Protein AF-A0A2W5BXP0-F1 (afdb_monomer_lite)

Structure (mmCIF, N/CA/C/O backbone):
data_AF-A0A2W5BXP0-F1
#
_entry.id   AF-A0A2W5BXP0-F1
#
loop_
_atom_site.group_PDB
_atom_site.id
_atom_site.type_symbol
_atom_site.label_atom_id
_atom_site.label_alt_id
_atom_site.label_comp_id
_atom_site.label_asym_id
_atom_site.label_entity_id
_atom_site.label_seq_id
_atom_site.pdbx_PDB_ins_code
_atom_site.Cartn_x
_atom_site.Cartn_y
_atom_site.Cartn_z
_atom_site.occupancy
_atom_site.B_iso_or_equiv
_atom_site.auth_seq_id
_atom_site.auth_comp_id
_atom_site.auth_asym_id
_atom_site.auth_atom_id
_atom_site.pdbx_PDB_model_num
ATOM 1 N N . MET A 1 1 ? 28.779 -38.614 -39.347 1.00 51.00 1 MET A N 1
ATOM 2 C CA . MET A 1 1 ? 27.746 -37.641 -39.771 1.00 51.00 1 MET A CA 1
ATOM 3 C C . MET A 1 1 ? 28.387 -36.267 -39.799 1.00 51.00 1 MET A C 1
ATOM 5 O O . MET A 1 1 ? 28.983 -35.883 -38.803 1.00 51.00 1 MET A O 1
ATOM 9 N N . LYS A 1 2 ? 28.409 -35.611 -40.963 1.00 56.09 2 LYS A N 1
ATOM 10 C CA . LYS A 1 2 ? 29.203 -34.397 -41.215 1.00 56.09 2 LYS A CA 1
ATOM 11 C C . LYS A 1 2 ? 28.396 -33.155 -40.819 1.00 56.09 2 LYS A C 1
ATOM 13 O O . LYS A 1 2 ? 27.203 -33.099 -41.099 1.00 56.09 2 LYS A O 1
ATOM 18 N N . ASN A 1 3 ? 29.054 -32.188 -40.174 1.00 55.06 3 ASN A N 1
ATOM 19 C CA . ASN A 1 3 ? 28.491 -30.910 -39.701 1.00 55.06 3 ASN A CA 1
ATOM 20 C C . ASN A 1 3 ? 27.710 -30.133 -40.781 1.00 55.06 3 ASN A C 1
ATOM 22 O O . ASN A 1 3 ? 26.841 -29.327 -40.457 1.00 55.06 3 ASN A O 1
ATOM 26 N N . ASP A 1 4 ? 27.987 -30.405 -42.054 1.00 60.19 4 ASP A N 1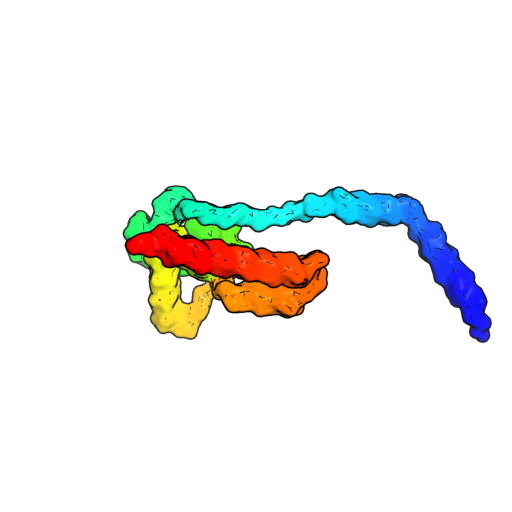
ATOM 27 C CA . ASP A 1 4 ? 27.324 -29.784 -43.200 1.00 60.19 4 ASP A CA 1
ATOM 28 C C . ASP A 1 4 ? 25.844 -30.186 -43.335 1.00 60.19 4 ASP A C 1
ATOM 30 O O . ASP A 1 4 ? 25.018 -29.360 -43.713 1.00 60.19 4 ASP A O 1
ATOM 34 N N . ASP A 1 5 ? 25.472 -31.404 -42.923 1.00 60.22 5 ASP A N 1
ATOM 35 C CA . ASP A 1 5 ? 24.080 -31.887 -42.963 1.00 60.22 5 ASP A CA 1
ATOM 36 C C . ASP A 1 5 ? 23.211 -31.245 -41.861 1.00 60.22 5 ASP A C 1
ATOM 38 O O . ASP A 1 5 ? 22.025 -30.973 -42.048 1.00 60.22 5 ASP A O 1
ATOM 42 N N . LEU A 1 6 ? 23.823 -30.931 -40.712 1.00 55.69 6 LEU A N 1
ATOM 43 C CA . LEU A 1 6 ? 23.191 -30.177 -39.622 1.00 55.69 6 LEU A CA 1
ATOM 44 C C . LEU A 1 6 ? 22.994 -28.706 -40.000 1.00 55.69 6 LEU A C 1
ATOM 46 O O . LEU A 1 6 ? 21.942 -28.140 -39.712 1.00 55.69 6 LEU A O 1
ATOM 50 N N . ARG A 1 7 ? 23.971 -28.100 -40.684 1.00 54.97 7 ARG A N 1
ATOM 51 C CA . ARG A 1 7 ? 23.876 -26.718 -41.176 1.00 54.97 7 ARG A CA 1
ATOM 52 C C . ARG A 1 7 ? 22.790 -26.561 -42.235 1.00 54.97 7 ARG A C 1
ATOM 54 O O . ARG A 1 7 ? 21.999 -25.628 -42.134 1.00 54.97 7 ARG A O 1
ATOM 61 N N . ALA A 1 8 ? 22.694 -27.499 -43.177 1.00 59.44 8 ALA A N 1
ATOM 62 C CA . ALA A 1 8 ? 21.635 -27.500 -44.183 1.00 59.44 8 ALA A CA 1
ATOM 63 C C . ALA A 1 8 ? 20.240 -27.594 -43.538 1.00 59.44 8 ALA A C 1
ATOM 65 O O . ALA A 1 8 ? 19.376 -26.775 -43.825 1.00 59.44 8 ALA A O 1
ATOM 66 N N . LYS A 1 9 ? 20.048 -28.508 -42.575 1.00 59.78 9 LYS A N 1
ATOM 67 C CA . LYS A 1 9 ? 18.772 -28.669 -41.851 1.00 59.78 9 LYS A CA 1
ATOM 68 C C . LYS A 1 9 ? 18.383 -27.461 -40.994 1.00 59.78 9 LYS A C 1
ATOM 70 O O . LYS A 1 9 ? 17.193 -27.201 -40.829 1.00 59.78 9 LYS A O 1
ATOM 75 N N . ILE A 1 10 ? 19.357 -26.740 -40.434 1.00 59.59 10 ILE A N 1
ATOM 76 C CA . ILE A 1 10 ? 19.099 -25.501 -39.686 1.00 59.59 10 ILE A CA 1
ATOM 77 C C . ILE A 1 10 ? 18.663 -24.389 -40.645 1.00 59.59 10 ILE A C 1
ATOM 79 O O . ILE A 1 10 ? 17.672 -23.727 -40.362 1.00 59.59 10 ILE A O 1
ATOM 83 N N . HIS A 1 11 ? 19.331 -24.225 -41.791 1.00 54.00 11 HIS A N 1
ATOM 84 C CA . HIS A 1 11 ? 18.942 -23.221 -42.786 1.00 54.00 11 HIS A CA 1
ATOM 85 C C . HIS A 1 11 ? 17.546 -23.478 -43.366 1.00 54.00 11 HIS A C 1
ATOM 87 O O . HIS A 1 11 ? 16.748 -22.550 -43.421 1.00 54.00 11 HIS A O 1
ATOM 93 N N . THR A 1 12 ? 17.194 -24.729 -43.678 1.00 56.84 12 THR A N 1
ATOM 94 C CA . THR A 1 12 ? 15.842 -25.068 -44.163 1.00 56.84 12 THR A CA 1
ATOM 95 C C . THR A 1 12 ? 14.755 -24.780 -43.121 1.00 56.84 12 THR A C 1
ATOM 97 O O . THR A 1 12 ? 13.695 -24.275 -43.467 1.00 56.84 12 THR A O 1
ATOM 100 N N . LYS A 1 13 ? 15.024 -25.018 -41.828 1.00 56.09 13 LYS A N 1
ATOM 101 C CA . LYS A 1 13 ? 14.086 -24.668 -40.744 1.00 56.09 13 LYS A CA 1
ATOM 102 C C . LYS A 1 13 ? 13.961 -23.164 -40.496 1.00 56.09 13 LYS A C 1
ATOM 104 O O . LYS A 1 13 ? 12.950 -22.727 -39.954 1.00 56.09 13 LYS A O 1
ATOM 109 N N . VAL A 1 14 ? 14.992 -22.390 -40.830 1.00 57.78 14 VAL A N 1
ATOM 110 C CA . VAL A 1 14 ? 14.981 -20.926 -40.721 1.00 57.78 14 VAL A CA 1
ATOM 111 C C . VAL A 1 14 ? 14.252 -20.297 -41.914 1.00 57.78 14 VAL A C 1
ATOM 113 O O . VAL A 1 14 ? 13.521 -19.339 -41.701 1.00 57.78 14 VAL A O 1
ATOM 116 N N . ASP A 1 15 ? 14.342 -20.876 -43.114 1.00 55.44 15 ASP A N 1
ATOM 117 C CA . ASP A 1 15 ? 13.557 -20.445 -44.287 1.00 55.44 15 ASP A CA 1
ATOM 118 C C . ASP A 1 15 ? 12.062 -20.823 -44.188 1.00 55.44 15 ASP A C 1
ATOM 120 O O . ASP A 1 15 ? 11.205 -20.135 -44.737 1.00 55.44 15 ASP A O 1
ATOM 124 N N . GLU A 1 16 ? 11.712 -21.882 -43.446 1.00 55.47 16 GLU A N 1
ATOM 125 C CA . GLU A 1 16 ? 10.315 -22.246 -43.142 1.00 55.47 16 GLU A CA 1
ATOM 126 C C . GLU A 1 16 ? 9.655 -21.349 -42.079 1.00 55.47 16 G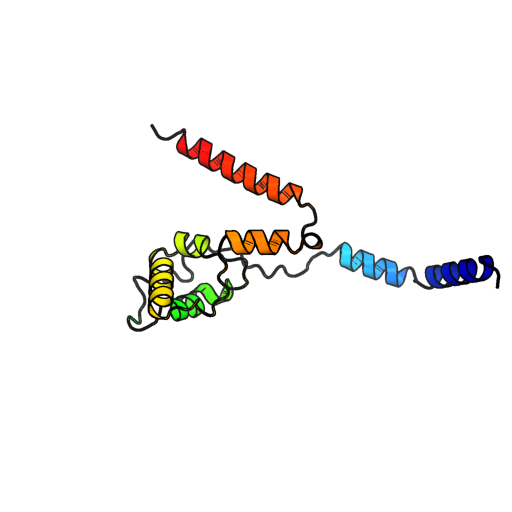LU A C 1
ATOM 128 O O . GLU A 1 16 ? 8.430 -21.384 -41.914 1.00 55.47 16 GLU A O 1
ATOM 133 N N . LEU A 1 17 ? 10.424 -20.507 -41.372 1.00 55.59 17 LEU A N 1
ATOM 134 C CA . LEU A 1 17 ? 9.874 -19.414 -40.565 1.00 55.59 17 LEU A CA 1
ATOM 135 C C . LEU A 1 17 ? 9.416 -18.305 -41.513 1.00 55.59 17 LEU A C 1
ATOM 137 O O . LEU A 1 17 ? 10.029 -17.249 -41.613 1.00 55.59 17 LEU A O 1
ATOM 141 N N . SER A 1 18 ? 8.321 -18.607 -42.212 1.00 60.12 18 SER A N 1
ATOM 142 C CA . SER A 1 18 ? 7.643 -17.762 -43.188 1.00 60.12 18 SER A CA 1
ATOM 143 C C . SER A 1 18 ? 7.677 -16.285 -42.802 1.00 60.12 18 SER A C 1
ATOM 145 O O . SER A 1 18 ? 7.452 -15.929 -41.640 1.00 60.12 18 SER A O 1
ATOM 147 N N . ASP A 1 19 ? 7.844 -15.420 -43.800 1.00 59.09 19 ASP A N 1
ATOM 148 C CA . ASP A 1 19 ? 7.720 -13.966 -43.654 1.00 59.09 19 ASP A CA 1
ATOM 149 C C . ASP A 1 19 ? 6.433 -13.553 -42.916 1.00 59.09 19 ASP A C 1
ATOM 151 O O . ASP A 1 19 ? 6.399 -12.510 -42.270 1.00 59.09 19 ASP A O 1
ATOM 155 N N . GLN A 1 20 ? 5.391 -14.395 -42.931 1.00 57.50 20 GLN A N 1
ATOM 156 C CA . GLN A 1 20 ? 4.182 -14.244 -42.119 1.00 57.50 20 GLN A CA 1
ATOM 157 C C . GLN A 1 20 ? 4.444 -14.313 -40.609 1.00 57.50 20 GLN A C 1
ATOM 159 O O . GLN A 1 20 ? 3.976 -13.442 -39.886 1.00 57.50 20 GLN A O 1
ATOM 164 N N . ARG A 1 21 ? 5.221 -15.283 -40.110 1.00 63.28 21 ARG A N 1
ATOM 165 C CA . ARG A 1 21 ? 5.564 -15.377 -38.678 1.00 63.28 21 ARG A CA 1
ATOM 166 C C . ARG A 1 21 ? 6.471 -14.241 -38.235 1.00 63.28 21 ARG A C 1
ATOM 168 O O . ARG A 1 21 ? 6.284 -13.697 -37.149 1.00 63.28 21 ARG A O 1
ATOM 175 N N . LEU A 1 22 ? 7.423 -13.855 -39.080 1.00 60.50 22 LEU A N 1
ATOM 176 C CA . LEU A 1 22 ? 8.281 -12.704 -38.808 1.00 60.50 22 LEU A CA 1
ATOM 177 C C . LEU A 1 22 ? 7.477 -11.399 -38.824 1.00 60.50 22 LEU A C 1
ATOM 179 O O . LEU A 1 22 ? 7.675 -10.561 -37.950 1.00 60.50 22 LEU A O 1
ATOM 183 N N . SER A 1 23 ? 6.519 -11.253 -39.739 1.00 60.97 23 SER A N 1
ATOM 184 C CA . SER A 1 23 ? 5.620 -10.095 -39.787 1.00 60.97 23 SER A CA 1
ATOM 185 C C . SER A 1 23 ? 4.638 -10.062 -38.612 1.00 60.97 23 SER A C 1
ATOM 187 O O . SER A 1 23 ? 4.380 -8.987 -38.080 1.00 60.97 23 SER A O 1
ATOM 189 N N . GLU A 1 24 ? 4.135 -11.209 -38.144 1.00 60.47 24 GLU A N 1
ATOM 190 C CA . GLU A 1 24 ? 3.326 -11.314 -36.918 1.00 60.47 24 GLU A CA 1
ATOM 191 C C . GLU A 1 24 ? 4.129 -10.907 -35.674 1.00 60.47 24 GLU A C 1
ATOM 193 O O . GLU A 1 24 ? 3.636 -10.151 -34.835 1.00 60.47 24 GLU A O 1
ATOM 198 N N . LEU A 1 25 ? 5.383 -11.356 -35.568 1.00 63.31 25 LEU A N 1
ATOM 199 C CA . LEU A 1 25 ? 6.281 -10.970 -34.477 1.00 63.31 25 LEU A CA 1
ATOM 200 C C . LEU A 1 25 ? 6.637 -9.481 -34.536 1.00 63.31 25 LEU A C 1
ATOM 202 O O . LEU A 1 25 ? 6.640 -8.811 -33.502 1.00 63.31 25 LEU A O 1
ATOM 206 N N . TRP A 1 26 ? 6.882 -8.939 -35.730 1.00 65.19 26 TRP A N 1
ATOM 207 C CA . TRP A 1 26 ? 7.122 -7.509 -35.910 1.00 65.19 26 TRP A CA 1
ATOM 208 C C . TRP A 1 26 ? 5.881 -6.667 -35.628 1.00 65.19 26 TRP A C 1
ATOM 210 O O . TRP A 1 26 ? 6.013 -5.628 -34.995 1.00 65.19 26 TRP A O 1
ATOM 220 N N . ALA A 1 27 ? 4.682 -7.111 -36.008 1.00 63.41 27 ALA A N 1
ATOM 221 C CA . ALA A 1 27 ? 3.433 -6.426 -35.676 1.00 63.41 27 ALA A CA 1
ATOM 222 C C . ALA A 1 27 ? 3.153 -6.440 -34.162 1.00 63.41 27 ALA A C 1
ATOM 224 O O . ALA A 1 27 ? 2.717 -5.431 -33.610 1.00 63.41 27 ALA A O 1
ATOM 225 N N . PHE A 1 28 ? 3.460 -7.546 -33.476 1.00 57.84 28 PHE A N 1
ATOM 226 C CA . PHE A 1 28 ? 3.377 -7.648 -32.016 1.00 57.84 28 PHE A CA 1
ATOM 227 C C . PHE A 1 28 ? 4.381 -6.721 -31.309 1.00 57.84 28 PHE A C 1
ATOM 229 O O . PHE A 1 28 ? 4.029 -6.054 -30.340 1.00 57.84 28 PHE A O 1
ATOM 236 N N . LEU A 1 29 ? 5.616 -6.622 -31.813 1.00 61.06 29 LEU A N 1
ATOM 237 C CA . LEU A 1 29 ? 6.634 -5.712 -31.273 1.00 61.06 29 LEU A CA 1
ATOM 238 C C . LEU A 1 29 ? 6.367 -4.235 -31.613 1.00 61.06 29 LEU A C 1
ATOM 240 O O . LEU A 1 29 ? 6.665 -3.360 -30.802 1.00 61.06 29 LEU A O 1
ATOM 244 N N . ALA A 1 30 ? 5.808 -3.946 -32.791 1.00 62.75 30 ALA A N 1
ATOM 245 C CA . ALA A 1 30 ? 5.484 -2.595 -33.254 1.00 62.75 30 ALA A CA 1
ATOM 246 C C . ALA A 1 30 ? 4.206 -2.029 -32.620 1.00 62.75 30 ALA A C 1
ATOM 248 O O . ALA A 1 30 ? 4.021 -0.812 -32.608 1.00 62.75 30 ALA A O 1
ATOM 249 N N . ASN A 1 31 ? 3.351 -2.888 -32.057 1.00 53.16 31 ASN A N 1
ATOM 250 C CA . ASN A 1 31 ? 2.201 -2.493 -31.256 1.00 53.16 31 ASN A CA 1
ATOM 251 C C . ASN A 1 31 ? 2.388 -2.916 -29.786 1.00 53.16 31 ASN A C 1
ATOM 253 O O . ASN A 1 31 ? 1.708 -3.831 -29.318 1.00 53.16 31 ASN A O 1
ATOM 257 N N . PRO A 1 32 ? 3.264 -2.240 -29.013 1.00 53.09 32 PRO A N 1
ATOM 258 C CA . PRO A 1 32 ? 3.452 -2.491 -27.585 1.00 53.09 32 PRO A CA 1
ATOM 259 C C . PRO A 1 32 ? 2.271 -1.976 -26.748 1.00 53.09 32 PRO A C 1
ATOM 261 O O . PRO A 1 32 ? 2.440 -1.613 -25.584 1.00 53.09 32 PRO A O 1
ATOM 264 N N . GLN A 1 33 ? 1.057 -1.969 -27.302 1.00 47.12 33 GLN A N 1
ATOM 265 C CA . GLN A 1 33 ? -0.177 -1.763 -26.561 1.00 47.12 33 GLN A CA 1
ATOM 266 C C . GLN A 1 33 ? -0.509 -3.042 -25.777 1.00 47.12 33 GLN A C 1
ATOM 268 O O . GLN A 1 33 ? -1.618 -3.570 -25.825 1.00 47.12 33 GLN A O 1
ATOM 273 N N . ALA A 1 34 ? 0.455 -3.542 -24.998 1.00 47.69 34 ALA A N 1
ATOM 274 C CA . ALA A 1 34 ? 0.078 -4.165 -23.749 1.00 47.69 34 ALA A CA 1
ATOM 275 C C . ALA A 1 34 ? -0.809 -3.126 -23.051 1.00 47.69 34 ALA A C 1
ATOM 277 O O . ALA A 1 34 ? -0.384 -1.972 -22.925 1.00 47.69 34 ALA A O 1
ATOM 278 N N . PRO A 1 35 ? -2.042 -3.457 -22.638 1.00 45.69 35 PRO A N 1
ATOM 279 C CA . PRO A 1 35 ? -2.739 -2.584 -21.726 1.00 45.69 35 PRO A CA 1
ATOM 280 C C . PRO A 1 35 ? -1.878 -2.586 -20.466 1.00 45.69 35 PRO A C 1
ATOM 282 O O . PRO A 1 35 ? -1.944 -3.501 -19.651 1.00 45.69 35 PRO A O 1
ATOM 285 N N . SER A 1 36 ? -1.009 -1.590 -20.317 1.00 47.19 36 SER A N 1
ATOM 286 C CA . SER A 1 36 ? -0.469 -1.235 -19.023 1.00 47.19 36 SER A CA 1
ATOM 287 C C . SER A 1 36 ? -1.680 -0.760 -18.232 1.00 47.19 36 SER A C 1
ATOM 289 O O . SER A 1 36 ? -1.992 0.426 -18.196 1.00 47.19 36 SER A O 1
ATOM 291 N N . THR A 1 37 ? -2.412 -1.705 -17.639 1.00 49.53 37 THR A N 1
ATOM 292 C CA . THR A 1 37 ? -3.548 -1.483 -16.737 1.00 49.53 37 THR A CA 1
ATOM 293 C C . THR A 1 37 ? -3.097 -0.847 -15.424 1.00 49.53 37 THR A C 1
ATOM 295 O O . THR A 1 37 ? -3.813 -0.888 -14.430 1.00 49.53 37 THR A O 1
ATOM 298 N N . THR A 1 38 ? -1.899 -0.268 -15.391 1.00 55.16 38 THR A N 1
ATOM 299 C CA . THR A 1 38 ? -1.420 0.582 -14.320 1.00 55.16 38 THR A CA 1
ATOM 300 C C . THR A 1 38 ? -2.229 1.870 -14.382 1.00 55.16 38 THR A C 1
ATOM 302 O O . THR A 1 38 ? -1.844 2.840 -15.040 1.00 55.16 38 THR A O 1
ATOM 305 N N . LYS A 1 39 ? -3.402 1.861 -13.735 1.00 66.75 39 LYS A N 1
ATOM 306 C CA . LYS A 1 39 ? -4.188 3.076 -13.521 1.00 66.75 39 LYS A CA 1
ATOM 307 C C . LYS A 1 39 ? -3.250 4.137 -12.932 1.00 66.75 39 LYS A C 1
ATOM 309 O O . LYS A 1 39 ? -2.488 3.823 -12.011 1.00 66.75 39 LYS A O 1
ATOM 314 N N . PRO A 1 40 ? -3.272 5.377 -13.451 1.00 73.19 40 PRO A N 1
ATOM 315 C CA . PRO A 1 40 ? -2.445 6.438 -12.902 1.00 73.19 40 PRO A CA 1
ATOM 316 C C . PRO A 1 40 ? -2.742 6.577 -11.407 1.00 73.19 40 PRO A C 1
ATOM 318 O O . PRO A 1 40 ? -3.901 6.510 -10.986 1.00 73.19 40 PRO A O 1
ATOM 321 N N . ILE A 1 41 ? -1.680 6.720 -10.610 1.00 74.06 41 ILE A N 1
ATOM 322 C CA . ILE A 1 41 ? -1.802 6.913 -9.163 1.00 74.06 41 ILE A CA 1
ATOM 323 C C . ILE A 1 41 ? -2.636 8.181 -8.947 1.00 74.06 41 ILE A C 1
ATOM 325 O O . ILE A 1 41 ? -2.309 9.224 -9.526 1.00 74.06 41 ILE A O 1
ATOM 329 N N . PRO A 1 42 ? -3.715 8.112 -8.155 1.00 77.06 42 PRO A N 1
ATOM 330 C CA . PRO A 1 42 ? -4.588 9.251 -7.970 1.00 77.06 42 PRO A CA 1
ATOM 331 C C . PRO A 1 42 ? -3.832 10.330 -7.185 1.00 77.06 42 PRO A C 1
ATOM 333 O O . PRO A 1 42 ? -3.021 10.024 -6.314 1.00 77.06 42 PRO A O 1
ATOM 336 N N . THR A 1 43 ? -4.049 11.599 -7.535 1.00 77.62 43 THR A N 1
ATOM 337 C CA . THR A 1 43 ? -3.436 12.744 -6.825 1.00 77.62 43 THR A CA 1
ATOM 338 C C . THR A 1 43 ? -4.266 13.158 -5.606 1.00 77.62 43 THR A C 1
ATOM 340 O O . THR A 1 43 ? -3.750 13.781 -4.684 1.00 77.62 43 THR A O 1
ATOM 343 N N . GLU A 1 44 ? -5.534 12.747 -5.578 1.00 80.19 44 GLU A N 1
ATOM 344 C CA . GLU A 1 44 ? -6.490 12.981 -4.499 1.00 80.19 44 GLU A CA 1
ATOM 345 C C . GLU A 1 44 ? -7.074 11.646 -4.009 1.00 80.19 44 GLU A C 1
ATOM 347 O O . GLU A 1 44 ? -7.040 10.655 -4.745 1.00 80.19 44 GLU A O 1
ATOM 352 N N . PRO A 1 45 ? -7.606 11.575 -2.778 1.00 80.12 45 PRO A N 1
ATOM 353 C CA . PRO A 1 45 ? -8.269 10.374 -2.282 1.00 80.12 45 PRO A CA 1
ATOM 354 C C . PRO A 1 45 ? -9.424 9.959 -3.213 1.00 80.12 45 PRO A C 1
ATOM 356 O O . PRO A 1 45 ? -10.280 10.797 -3.517 1.00 80.12 45 PRO A O 1
ATOM 359 N N . PRO A 1 46 ? -9.494 8.690 -3.661 1.00 78.19 46 PRO A N 1
ATOM 360 C CA . PRO A 1 46 ? -10.578 8.210 -4.512 1.00 78.19 46 PRO A CA 1
ATOM 361 C C . PRO A 1 46 ? -11.954 8.501 -3.899 1.00 78.19 46 PRO A C 1
ATOM 363 O O . PRO A 1 46 ? -12.232 8.154 -2.751 1.00 78.19 46 PRO A O 1
ATOM 366 N N . GLY A 1 47 ? -12.810 9.193 -4.656 1.00 71.12 47 GLY A N 1
ATOM 367 C CA . GLY A 1 47 ? -14.147 9.587 -4.199 1.00 71.12 47 GLY A CA 1
ATOM 368 C C . GLY A 1 47 ? -14.165 10.567 -3.018 1.00 71.12 47 GLY A C 1
ATOM 369 O O . GLY A 1 47 ? -15.185 10.660 -2.339 1.00 71.12 47 GLY A O 1
ATOM 370 N N . GLY A 1 48 ? -13.052 11.252 -2.724 1.00 76.44 48 GLY A N 1
ATOM 371 C CA . GLY A 1 48 ? -12.928 12.165 -1.582 1.00 76.44 48 GLY A CA 1
ATOM 372 C C . GLY A 1 48 ? -13.003 11.469 -0.217 1.00 76.44 48 GLY A C 1
ATOM 373 O O . GLY A 1 48 ? -13.145 12.132 0.811 1.00 76.44 48 GLY A O 1
ATOM 374 N N . GLN A 1 49 ? -12.930 10.134 -0.187 1.00 82.94 49 GLN A N 1
ATOM 375 C CA . GLN A 1 49 ? -13.071 9.358 1.039 1.00 82.94 49 GLN A CA 1
ATOM 376 C C . GLN A 1 49 ? -11.728 9.266 1.755 1.00 82.94 49 GLN A C 1
ATOM 378 O O . GLN A 1 49 ? -10.836 8.526 1.349 1.00 82.94 49 GLN A O 1
ATOM 383 N N . LEU A 1 50 ? -11.607 10.015 2.849 1.00 86.38 50 LEU A N 1
ATOM 384 C CA . LEU A 1 50 ? -10.505 9.901 3.799 1.00 86.38 50 LEU A CA 1
ATOM 385 C C . LEU A 1 50 ? -10.882 8.952 4.935 1.00 86.38 50 LEU A C 1
ATOM 387 O O . LEU A 1 50 ? -12.010 8.970 5.429 1.00 86.38 50 LEU A O 1
ATOM 391 N N . TYR A 1 51 ? -9.909 8.196 5.432 1.00 85.25 51 TYR A N 1
ATOM 392 C CA . TYR A 1 51 ? -10.079 7.276 6.556 1.00 85.25 51 TYR A CA 1
ATOM 393 C C . TYR A 1 51 ? -10.521 7.979 7.846 1.00 85.25 51 TYR A C 1
ATOM 395 O O . TYR A 1 51 ? -11.189 7.395 8.705 1.00 85.25 51 TYR A O 1
ATOM 403 N N . GLU A 1 52 ? -10.172 9.257 7.996 1.00 85.94 52 GLU A N 1
ATOM 404 C CA . GLU A 1 52 ? -10.627 10.103 9.102 1.00 85.94 52 GLU A CA 1
ATOM 405 C C . GLU A 1 52 ? -12.135 10.378 9.057 1.00 85.94 52 GLU A C 1
ATOM 407 O O . GLU A 1 52 ? -12.780 10.425 10.108 1.00 85.94 52 GLU A O 1
ATOM 412 N N . ASN A 1 53 ? -12.698 10.459 7.852 1.00 84.88 53 ASN A N 1
ATOM 413 C CA . ASN A 1 53 ? -14.105 10.756 7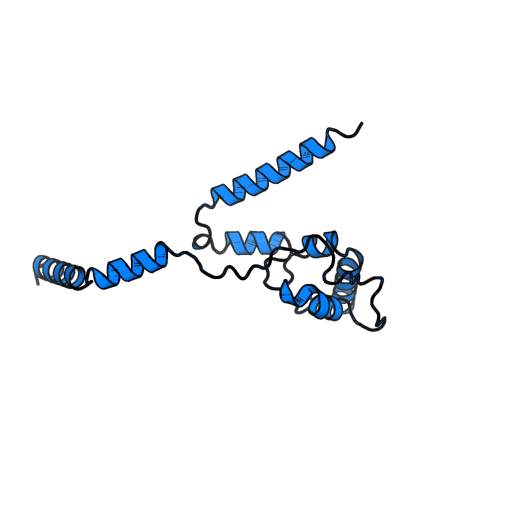.584 1.00 84.88 53 ASN A CA 1
ATOM 414 C C . ASN A 1 53 ? -14.889 9.514 7.141 1.00 84.88 53 ASN A C 1
ATOM 416 O O . ASN A 1 53 ? -15.951 9.635 6.533 1.00 84.88 53 ASN A O 1
ATOM 420 N N . ARG A 1 54 ? -14.374 8.313 7.433 1.00 84.50 54 ARG A N 1
ATOM 421 C CA . ARG A 1 54 ? -15.067 7.063 7.117 1.00 84.50 54 ARG A CA 1
ATOM 422 C C . ARG A 1 54 ? -16.452 7.031 7.767 1.00 84.50 54 ARG A C 1
ATOM 424 O O . ARG A 1 54 ? -16.600 7.370 8.944 1.00 84.50 54 ARG A O 1
ATOM 431 N N . SER A 1 55 ? -17.443 6.611 6.986 1.00 80.75 55 SER A N 1
ATOM 432 C CA . SER A 1 55 ? -18.833 6.499 7.433 1.00 80.75 55 SER A CA 1
ATOM 433 C C . SER A 1 55 ? -18.993 5.426 8.508 1.00 80.75 55 SER A C 1
ATOM 435 O O . SER A 1 55 ? -19.727 5.634 9.469 1.00 80.75 55 SER A O 1
ATOM 437 N N . ASP A 1 56 ? -18.260 4.317 8.386 1.00 86.88 56 ASP A N 1
ATOM 438 C CA . ASP A 1 56 ? -18.218 3.266 9.396 1.00 86.88 56 ASP A CA 1
ATOM 439 C C . ASP A 1 56 ? -16.960 3.391 10.266 1.00 86.88 56 ASP A C 1
ATOM 441 O O . ASP A 1 56 ? -15.827 3.239 9.807 1.00 86.88 56 ASP A O 1
ATOM 445 N N . ARG A 1 57 ? -17.151 3.674 11.559 1.00 85.44 57 ARG A N 1
ATOM 446 C CA . ARG A 1 57 ? -16.048 3.795 12.521 1.00 85.44 57 ARG A CA 1
ATOM 447 C C . ARG A 1 57 ? -15.448 2.445 12.918 1.00 85.44 57 ARG A C 1
ATOM 449 O O . ARG A 1 57 ? -14.288 2.459 13.344 1.00 85.44 57 ARG A O 1
ATOM 456 N N . ALA A 1 58 ? -16.193 1.349 12.769 1.00 86.31 58 ALA A N 1
ATOM 457 C CA . ALA A 1 58 ? -15.754 -0.013 13.061 1.00 86.31 58 ALA A CA 1
ATOM 458 C C . ALA A 1 58 ? -14.932 -0.637 11.919 1.00 86.31 58 ALA A C 1
ATOM 460 O O . ALA A 1 58 ? -14.147 -1.547 12.185 1.00 86.31 58 ALA A O 1
ATOM 461 N N . GLU A 1 59 ? -15.053 -0.115 10.691 1.00 87.94 59 GLU A N 1
ATOM 462 C CA . GLU A 1 59 ? -14.253 -0.540 9.534 1.00 87.94 59 GLU A CA 1
ATOM 463 C C . GLU A 1 59 ? -12.752 -0.458 9.848 1.00 87.94 59 GLU A C 1
ATOM 465 O O . GLU A 1 59 ? -12.238 0.575 10.310 1.00 87.94 59 GLU A O 1
ATOM 470 N N . THR A 1 60 ? -12.032 -1.555 9.602 1.00 88.44 60 THR A N 1
ATOM 471 C CA . THR A 1 60 ? -10.592 -1.608 9.856 1.00 88.44 60 THR A CA 1
ATOM 472 C C . THR A 1 60 ? -9.809 -0.923 8.737 1.00 88.44 60 THR A C 1
ATOM 474 O O . THR A 1 60 ? -10.237 -0.852 7.586 1.00 88.44 60 THR A O 1
ATOM 477 N N . ALA A 1 61 ? -8.609 -0.426 9.049 1.00 88.62 61 ALA A N 1
ATOM 478 C CA . ALA A 1 61 ? -7.780 0.252 8.053 1.00 88.62 61 ALA A CA 1
ATOM 479 C C . ALA A 1 61 ? -7.480 -0.600 6.79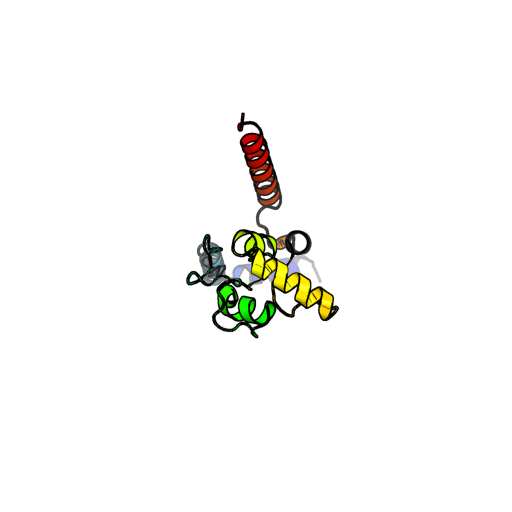9 1.00 88.62 61 ALA A C 1
ATOM 481 O O . ALA A 1 61 ? -7.580 -0.054 5.702 1.00 88.62 61 ALA A O 1
ATOM 482 N N . PRO A 1 62 ? -7.150 -1.907 6.893 1.00 90.00 62 PRO A N 1
ATOM 483 C CA . PRO A 1 62 ? -6.969 -2.737 5.702 1.00 90.00 62 PRO A CA 1
ATOM 484 C C . PRO A 1 62 ? -8.233 -2.862 4.845 1.00 90.00 62 PRO A C 1
ATOM 486 O O . PRO A 1 62 ? -8.126 -2.807 3.623 1.00 90.00 62 PRO A O 1
ATOM 489 N N . GLU A 1 63 ? -9.409 -3.005 5.462 1.00 89.94 63 GLU A N 1
ATOM 490 C CA . GLU A 1 63 ? -10.695 -3.110 4.754 1.00 89.94 63 GLU A CA 1
ATOM 491 C C . GLU A 1 63 ? -11.028 -1.814 4.019 1.00 89.94 63 GLU A C 1
ATOM 493 O O . GLU A 1 63 ? -11.305 -1.843 2.819 1.00 89.94 63 GLU A O 1
ATOM 498 N N . PHE A 1 64 ? -10.878 -0.672 4.696 1.00 91.31 64 PHE A N 1
ATOM 499 C CA . PHE A 1 64 ? -11.038 0.642 4.079 1.00 91.31 64 PHE A CA 1
ATOM 500 C C . PHE A 1 64 ? -10.104 0.815 2.876 1.00 91.31 64 PHE A C 1
ATOM 502 O O . PHE A 1 64 ? -10.529 1.247 1.805 1.00 91.31 64 PHE A O 1
ATOM 509 N N . ILE A 1 65 ? -8.825 0.447 3.030 1.00 89.94 65 ILE A N 1
ATOM 510 C CA . ILE A 1 65 ? -7.837 0.561 1.952 1.00 89.94 65 ILE A CA 1
ATOM 511 C C . ILE A 1 65 ? -8.213 -0.347 0.778 1.00 89.94 65 ILE A C 1
ATOM 513 O O . ILE A 1 65 ? -8.138 0.085 -0.368 1.00 89.94 65 ILE A O 1
ATOM 517 N N . GLN A 1 66 ? -8.655 -1.575 1.044 1.00 90.44 66 GLN A N 1
ATOM 518 C CA . GLN A 1 66 ? -9.092 -2.502 0.004 1.00 90.44 66 GLN A CA 1
ATOM 519 C C . GLN A 1 66 ? -10.328 -1.982 -0.742 1.00 90.44 66 GLN A C 1
ATOM 521 O O . GLN A 1 66 ? -10.414 -2.132 -1.957 1.00 90.44 66 GLN A O 1
ATOM 526 N N . ARG A 1 67 ? -11.270 -1.349 -0.038 1.00 89.88 67 ARG A N 1
ATOM 527 C CA . ARG A 1 67 ? -12.504 -0.813 -0.621 1.00 89.88 67 ARG A CA 1
ATOM 528 C C . ARG A 1 67 ? -12.267 0.456 -1.440 1.00 89.88 67 ARG A C 1
ATOM 530 O O . ARG A 1 67 ? -12.797 0.572 -2.539 1.00 89.88 67 ARG A O 1
ATOM 537 N N . VAL A 1 68 ? -11.498 1.406 -0.907 1.00 88.62 68 VAL A N 1
ATOM 538 C CA . VAL A 1 68 ? -11.293 2.732 -1.521 1.00 88.62 68 VAL A CA 1
ATOM 539 C C . VAL A 1 68 ? -10.153 2.717 -2.533 1.00 88.62 68 VAL A C 1
ATOM 541 O O . VAL A 1 68 ? -10.276 3.290 -3.611 1.00 88.62 68 VAL A O 1
ATOM 544 N N . TYR A 1 69 ? -9.047 2.047 -2.207 1.00 87.81 69 TYR A N 1
ATOM 545 C CA . TYR A 1 69 ? -7.836 2.024 -3.030 1.00 87.81 69 TYR A CA 1
ATOM 546 C C . TYR A 1 69 ? -7.644 0.703 -3.780 1.00 87.81 69 TYR A C 1
ATOM 548 O O . TYR A 1 69 ? -6.634 0.550 -4.464 1.00 87.81 69 TYR A O 1
ATOM 556 N N . GLY A 1 70 ? -8.591 -0.239 -3.685 1.00 86.19 70 GLY A N 1
ATOM 557 C CA . GLY A 1 70 ? -8.486 -1.587 -4.254 1.00 86.19 70 GLY A CA 1
ATOM 558 C C . GLY A 1 70 ? -8.095 -1.622 -5.726 1.00 86.19 70 GLY A C 1
ATOM 559 O O . GLY A 1 70 ? -7.288 -2.457 -6.123 1.00 86.19 70 GLY A O 1
ATOM 560 N N . GLU A 1 71 ? -8.591 -0.668 -6.515 1.00 83.88 71 GLU A N 1
ATOM 561 C CA . GLU A 1 71 ? -8.276 -0.562 -7.943 1.00 83.88 71 GLU A CA 1
ATOM 562 C C . GLU A 1 71 ? -6.795 -0.273 -8.238 1.00 83.88 71 GLU A C 1
ATOM 564 O O . GLU A 1 71 ? -6.332 -0.540 -9.344 1.00 83.88 71 GLU A O 1
ATOM 569 N N . TRP A 1 72 ? -6.057 0.268 -7.266 1.00 84.31 72 TRP A N 1
ATOM 570 C CA . TRP A 1 72 ? -4.637 0.603 -7.378 1.00 84.31 72 TRP A CA 1
ATOM 571 C C . TRP A 1 72 ? -3.740 -0.352 -6.584 1.00 84.31 72 TRP A C 1
ATOM 573 O O . TRP A 1 72 ? -2.523 -0.200 -6.605 1.00 84.31 72 TRP A O 1
ATOM 583 N N . LEU A 1 73 ? -4.291 -1.364 -5.904 1.00 83.94 73 LEU A N 1
ATOM 584 C CA . LEU A 1 73 ? -3.515 -2.396 -5.199 1.00 83.94 73 LEU A CA 1
ATOM 585 C C . LEU A 1 73 ? -2.937 -3.447 -6.172 1.00 83.94 73 LEU A C 1
ATOM 587 O O . LEU A 1 73 ? -2.982 -4.651 -5.927 1.00 83.94 73 LEU A O 1
ATOM 591 N N . ASP A 1 74 ? -2.372 -2.994 -7.289 1.00 77.88 74 ASP A N 1
ATOM 592 C CA . ASP A 1 74 ? -1.705 -3.808 -8.313 1.00 77.88 74 ASP A CA 1
ATOM 593 C C . ASP A 1 74 ? -0.208 -4.037 -8.007 1.00 77.88 74 ASP A C 1
ATOM 595 O O . ASP A 1 74 ? 0.471 -4.795 -8.696 1.00 77.88 74 ASP A O 1
ATOM 599 N N . GLY A 1 75 ? 0.309 -3.413 -6.941 1.00 72.69 75 GLY A N 1
ATOM 600 C CA . GLY A 1 75 ? 1.723 -3.430 -6.551 1.00 72.69 75 GLY A CA 1
ATOM 601 C C . GLY A 1 75 ? 2.525 -2.227 -7.066 1.00 72.69 75 GLY A C 1
ATOM 602 O O . GLY A 1 75 ? 3.661 -2.007 -6.633 1.00 72.69 75 GLY A O 1
ATOM 603 N N . THR A 1 76 ? 1.940 -1.399 -7.933 1.00 76.94 76 THR A N 1
ATOM 604 C CA . THR A 1 76 ? 2.515 -0.116 -8.353 1.00 76.94 76 THR A CA 1
ATOM 605 C C . THR A 1 76 ? 2.306 0.942 -7.272 1.00 76.94 76 THR A C 1
ATOM 607 O O . THR A 1 76 ? 3.213 1.738 -6.999 1.00 76.94 76 THR A O 1
ATOM 610 N N . PHE A 1 77 ? 1.136 0.929 -6.631 1.00 83.50 77 PHE A N 1
ATOM 611 C CA . PHE A 1 77 ? 0.802 1.804 -5.513 1.00 83.50 77 PHE A CA 1
ATOM 612 C C . PHE A 1 77 ? 1.542 1.381 -4.243 1.00 83.50 77 PHE A C 1
ATOM 614 O O . PHE A 1 77 ? 1.456 0.236 -3.797 1.00 83.50 77 PHE A O 1
ATOM 621 N N . THR A 1 78 ? 2.302 2.302 -3.651 1.00 86.69 78 THR A N 1
ATOM 622 C CA . THR A 1 78 ? 3.128 2.004 -2.476 1.00 86.69 78 THR A CA 1
ATOM 623 C C . THR A 1 78 ? 2.540 2.580 -1.196 1.00 86.69 78 THR A C 1
ATOM 625 O O . THR A 1 78 ? 1.739 3.513 -1.198 1.00 86.69 78 THR A O 1
ATOM 628 N N . ARG A 1 79 ? 3.036 2.105 -0.048 1.00 88.00 79 ARG A N 1
ATOM 629 C CA . ARG A 1 79 ? 2.718 2.711 1.260 1.00 88.00 79 ARG A CA 1
ATOM 630 C C . ARG A 1 79 ? 3.040 4.200 1.353 1.00 88.00 79 ARG A C 1
ATOM 632 O O . ARG A 1 79 ? 2.424 4.908 2.143 1.00 88.00 79 ARG A O 1
ATOM 639 N N . VAL A 1 80 ? 4.046 4.664 0.611 1.00 85.50 80 VAL A N 1
ATOM 640 C CA . VAL A 1 80 ? 4.412 6.085 0.595 1.00 85.50 80 VAL A CA 1
ATOM 641 C C . VAL A 1 80 ? 3.347 6.885 -0.142 1.00 85.50 80 VAL A C 1
ATOM 643 O O . VAL A 1 80 ? 2.982 7.955 0.331 1.00 85.50 80 VAL A O 1
ATOM 646 N N . ASP A 1 81 ? 2.827 6.341 -1.241 1.00 85.38 81 ASP A N 1
ATOM 647 C CA . ASP A 1 81 ? 1.749 6.960 -2.013 1.00 85.38 81 ASP A CA 1
ATOM 648 C C . ASP A 1 81 ? 0.468 7.018 -1.173 1.00 85.38 81 ASP A C 1
ATOM 650 O O . ASP A 1 81 ? -0.104 8.095 -1.022 1.00 85.38 81 ASP A O 1
ATOM 654 N N . LEU A 1 82 ? 0.114 5.920 -0.488 1.00 88.44 82 LEU A N 1
ATOM 655 C CA . LEU A 1 82 ? -0.987 5.920 0.481 1.00 88.44 82 LEU A CA 1
ATOM 656 C C . LEU A 1 82 ? -0.787 6.976 1.571 1.00 88.44 82 LEU A C 1
ATOM 658 O O . LEU A 1 82 ? -1.718 7.699 1.882 1.00 88.44 82 LEU A O 1
ATOM 662 N N . ARG A 1 83 ? 0.416 7.113 2.138 1.00 89.44 83 ARG A N 1
ATOM 663 C CA . ARG A 1 83 ? 0.677 8.112 3.186 1.00 89.44 83 ARG A CA 1
ATOM 664 C C . ARG A 1 83 ? 0.554 9.552 2.684 1.00 89.44 83 ARG A C 1
ATOM 666 O O . ARG A 1 83 ? 0.198 10.424 3.470 1.00 89.44 83 ARG A O 1
ATOM 673 N N . ASN A 1 84 ? 0.897 9.807 1.423 1.00 86.88 84 ASN A N 1
ATOM 674 C CA . ASN A 1 84 ? 0.785 11.140 0.834 1.00 86.88 84 ASN A CA 1
ATOM 675 C C . ASN A 1 84 ? -0.677 11.514 0.557 1.00 86.88 84 ASN A C 1
ATOM 677 O O . ASN A 1 84 ? -1.020 12.683 0.682 1.00 86.88 84 ASN A O 1
ATOM 681 N N . LEU A 1 85 ? -1.515 10.535 0.203 1.00 88.38 85 LEU A N 1
ATOM 682 C CA . LEU A 1 85 ? -2.942 10.742 -0.056 1.00 88.38 85 LEU A CA 1
ATOM 683 C C . LEU A 1 85 ? -3.775 10.735 1.228 1.00 88.38 85 LEU A C 1
ATOM 685 O O . LEU A 1 85 ? -4.630 11.590 1.424 1.00 88.38 85 LEU A O 1
ATOM 689 N N . ASP A 1 86 ? -3.512 9.769 2.104 1.00 89.56 86 ASP A N 1
ATOM 690 C CA . ASP A 1 86 ? -4.226 9.550 3.354 1.00 89.56 86 ASP A CA 1
ATOM 691 C C . ASP A 1 86 ? -3.264 9.056 4.449 1.00 89.56 86 ASP A C 1
ATOM 693 O O . ASP A 1 86 ? -3.047 7.861 4.697 1.00 89.56 86 ASP A O 1
ATOM 697 N N . ALA A 1 87 ? -2.677 10.022 5.155 1.00 89.69 87 ALA A N 1
ATOM 698 C CA . ALA A 1 87 ? -1.776 9.755 6.270 1.00 89.69 87 ALA A CA 1
ATOM 699 C C . ALA A 1 87 ? -2.460 8.981 7.414 1.00 89.69 87 ALA A C 1
ATOM 701 O O . ALA A 1 87 ? -1.794 8.219 8.123 1.00 89.69 87 ALA A O 1
ATOM 702 N N . LYS A 1 88 ? -3.778 9.146 7.596 1.00 89.25 88 LYS A N 1
ATOM 703 C CA . LYS A 1 88 ? -4.548 8.498 8.666 1.00 89.25 88 LYS A CA 1
ATOM 704 C C . LYS A 1 88 ? -4.821 7.037 8.323 1.00 89.25 88 LYS A C 1
ATOM 706 O O . LYS A 1 88 ? -4.665 6.196 9.206 1.00 89.25 88 LYS A O 1
ATOM 711 N N . ALA A 1 89 ? -5.130 6.719 7.064 1.00 89.69 89 ALA A N 1
ATOM 712 C CA . ALA A 1 89 ? -5.207 5.340 6.580 1.00 89.69 89 ALA A CA 1
ATOM 713 C C . ALA A 1 89 ? -3.864 4.624 6.752 1.00 89.69 89 ALA A C 1
ATOM 715 O O . ALA A 1 89 ? -3.812 3.514 7.278 1.00 89.69 89 ALA A O 1
ATOM 716 N N . ALA A 1 90 ? -2.758 5.279 6.379 1.00 91.31 90 ALA A N 1
ATOM 717 C CA . ALA A 1 90 ? -1.420 4.710 6.530 1.00 91.31 90 ALA A CA 1
ATOM 718 C C . ALA A 1 90 ? -1.056 4.442 8.005 1.00 91.31 90 ALA A C 1
ATOM 720 O O . ALA A 1 90 ? -0.512 3.383 8.330 1.00 91.31 90 ALA A O 1
ATOM 721 N N . ALA A 1 91 ? -1.378 5.372 8.911 1.00 91.25 91 ALA A N 1
ATOM 722 C CA . ALA A 1 91 ? -1.180 5.186 10.348 1.00 91.25 91 ALA A CA 1
ATOM 723 C C . ALA A 1 91 ? -2.097 4.092 10.922 1.00 91.25 91 ALA A C 1
ATOM 725 O O . ALA A 1 91 ? -1.650 3.261 11.713 1.00 91.25 91 ALA A O 1
ATOM 726 N N . GLY A 1 92 ? -3.360 4.053 10.491 1.00 90.25 92 GLY A N 1
ATOM 727 C CA . GLY A 1 92 ? -4.325 3.019 10.860 1.00 90.25 92 GLY A CA 1
ATOM 728 C C . GLY A 1 92 ? -3.862 1.628 10.436 1.00 90.25 92 GLY A C 1
ATOM 729 O O . GLY A 1 92 ? -3.918 0.697 11.237 1.00 90.25 92 GLY A O 1
ATOM 730 N N . LEU A 1 93 ? -3.323 1.503 9.222 1.00 91.62 93 LEU A N 1
ATOM 731 C CA . LEU A 1 93 ? -2.737 0.265 8.719 1.00 91.62 93 LEU A CA 1
ATOM 732 C C . LEU A 1 93 ? -1.557 -0.172 9.589 1.00 91.62 93 LEU A C 1
ATOM 734 O O . LEU A 1 93 ? -1.509 -1.318 10.021 1.00 91.62 93 LEU A O 1
ATOM 738 N N . HIS A 1 94 ? -0.634 0.741 9.899 1.00 90.06 94 HIS A N 1
ATOM 739 C CA . HIS A 1 94 ? 0.506 0.432 10.762 1.00 90.06 94 HIS A CA 1
ATOM 740 C C . HIS A 1 94 ? 0.071 -0.041 12.159 1.00 90.06 94 HIS A C 1
ATOM 742 O O . HIS A 1 94 ? 0.593 -1.033 12.668 1.00 90.06 94 HIS A O 1
ATOM 748 N N . ASN A 1 95 ? -0.910 0.633 12.765 1.00 90.94 95 ASN A N 1
ATOM 749 C CA . ASN A 1 95 ? -1.446 0.255 14.072 1.00 90.94 95 ASN A CA 1
ATOM 750 C C . ASN A 1 95 ? -2.144 -1.107 14.031 1.00 90.94 95 ASN A C 1
ATOM 752 O O . ASN A 1 95 ? -1.950 -1.925 14.930 1.00 90.94 95 ASN A O 1
ATOM 756 N N . TRP A 1 96 ? -2.918 -1.374 12.978 1.00 92.00 96 TRP A N 1
ATOM 757 C CA . TRP A 1 96 ? -3.557 -2.669 12.777 1.00 92.00 96 TRP A CA 1
ATOM 758 C C . TRP A 1 96 ? -2.511 -3.785 12.675 1.00 92.00 96 TRP A C 1
ATOM 760 O O . TRP A 1 96 ? -2.611 -4.778 13.393 1.00 92.00 96 TRP A O 1
ATOM 770 N N . GLU A 1 97 ? -1.461 -3.598 11.872 1.00 91.81 97 GLU A N 1
ATOM 771 C CA . GLU A 1 97 ? -0.388 -4.590 11.703 1.00 91.81 97 GLU A CA 1
ATOM 772 C C . GLU A 1 97 ? 0.393 -4.835 12.992 1.00 91.81 97 GLU A C 1
ATOM 774 O O . GLU A 1 97 ? 0.719 -5.977 13.319 1.00 91.81 97 GLU A O 1
ATOM 779 N N . LYS A 1 98 ? 0.652 -3.772 13.761 1.00 90.38 98 LYS A N 1
ATOM 780 C CA . LYS A 1 98 ? 1.299 -3.868 15.072 1.00 90.38 98 LYS A CA 1
ATOM 781 C C . LYS A 1 98 ? 0.459 -4.691 16.052 1.00 90.38 98 LYS A C 1
ATOM 783 O O . LYS A 1 98 ? 1.007 -5.550 16.741 1.00 90.38 98 LYS A O 1
ATOM 788 N N . ASN A 1 99 ? -0.851 -4.456 16.092 1.00 89.75 99 ASN A N 1
ATOM 789 C CA . ASN A 1 99 ? -1.761 -5.147 17.007 1.00 89.75 99 ASN A CA 1
ATOM 790 C C . ASN A 1 99 ? -1.977 -6.618 16.622 1.00 89.75 99 ASN A C 1
ATOM 792 O O . ASN A 1 99 ? -2.047 -7.470 17.501 1.00 89.75 99 ASN A O 1
ATOM 796 N N . HIS A 1 100 ? -2.016 -6.931 15.324 1.00 88.50 100 HIS A N 1
ATOM 797 C CA . HIS A 1 100 ? -2.217 -8.299 14.832 1.00 88.50 100 HIS A CA 1
ATOM 798 C C . HIS A 1 100 ? -0.904 -9.071 14.624 1.00 88.50 100 HIS A C 1
ATOM 800 O O . HIS A 1 100 ? -0.939 -10.249 14.278 1.00 88.50 100 HIS A O 1
ATOM 806 N N . ARG A 1 101 ? 0.254 -8.419 14.821 1.00 85.56 101 ARG A N 1
ATOM 807 C CA . ARG A 1 101 ? 1.608 -8.968 14.601 1.00 85.56 101 ARG A CA 1
ATOM 808 C C . ARG A 1 101 ? 1.810 -9.594 13.215 1.00 85.56 101 ARG A C 1
ATOM 810 O O . ARG A 1 101 ? 2.648 -10.475 13.044 1.00 85.56 101 ARG A O 1
ATOM 817 N N . GLN A 1 102 ? 1.061 -9.130 12.222 1.00 86.12 102 GLN A N 1
ATOM 818 C CA . GLN A 1 102 ? 1.123 -9.626 10.853 1.00 86.12 102 GLN A CA 1
ATOM 819 C C . GLN A 1 102 ? 0.927 -8.485 9.866 1.00 86.12 102 GLN A C 1
ATOM 821 O O . GLN A 1 102 ? 0.273 -7.485 10.167 1.00 86.12 102 GLN A O 1
ATOM 826 N N . ARG A 1 103 ? 1.481 -8.652 8.667 1.00 83.62 103 ARG A N 1
ATOM 827 C CA . ARG A 1 103 ? 1.246 -7.720 7.570 1.00 83.62 103 ARG A CA 1
ATOM 828 C C . ARG A 1 103 ? -0.163 -7.923 7.022 1.00 83.62 103 ARG A C 1
ATOM 830 O O . ARG A 1 103 ? -0.602 -9.061 6.859 1.00 83.62 103 ARG A O 1
ATOM 837 N N . ALA A 1 104 ? -0.855 -6.832 6.717 1.00 85.06 104 ALA A N 1
ATOM 838 C CA . ALA A 1 104 ? -2.145 -6.915 6.049 1.00 85.06 104 ALA A CA 1
ATOM 839 C C . ALA A 1 104 ? -1.982 -7.626 4.695 1.00 85.06 104 ALA A C 1
ATOM 841 O O . ALA A 1 104 ? -1.021 -7.368 3.966 1.00 85.06 104 ALA A O 1
ATOM 842 N N . LYS A 1 105 ? -2.928 -8.508 4.350 1.00 85.06 105 LYS A N 1
ATOM 843 C CA . LYS A 1 105 ? -2.965 -9.238 3.069 1.00 85.06 105 LYS A CA 1
ATOM 844 C C . LYS A 1 105 ? -3.430 -8.336 1.916 1.00 85.06 105 LYS A C 1
ATOM 846 O O . LYS A 1 105 ? -4.302 -8.705 1.142 1.00 85.06 105 LYS A O 1
ATOM 851 N N . ILE A 1 106 ? -2.861 -7.139 1.836 1.00 84.06 106 ILE A N 1
ATOM 852 C CA . ILE A 1 106 ? -3.108 -6.148 0.792 1.00 84.06 106 ILE A CA 1
ATOM 853 C C . ILE A 1 106 ? -1.818 -5.978 -0.005 1.00 84.06 106 ILE A C 1
ATOM 855 O O . ILE A 1 106 ? -0.723 -5.944 0.569 1.00 84.06 106 ILE A O 1
ATOM 859 N N . ASN A 1 107 ? -1.929 -5.884 -1.328 1.00 83.12 107 ASN A N 1
ATOM 860 C CA . ASN A 1 107 ? -0.779 -5.762 -2.221 1.00 83.12 107 ASN A CA 1
ATOM 861 C C . ASN A 1 107 ? -0.244 -4.320 -2.223 1.00 83.12 107 ASN A C 1
ATOM 863 O O . ASN A 1 107 ? -0.341 -3.581 -3.198 1.00 83.12 107 ASN A O 1
ATOM 867 N N . LEU A 1 108 ? 0.274 -3.911 -1.063 1.00 85.44 108 LEU A N 1
ATOM 868 C CA . LEU A 1 108 ? 0.775 -2.573 -0.784 1.00 85.44 108 LEU A CA 1
ATOM 869 C C . LEU A 1 108 ? 2.259 -2.658 -0.384 1.00 85.44 108 LEU A C 1
ATOM 871 O O . LEU A 1 108 ? 2.599 -2.702 0.816 1.00 85.44 108 LEU A O 1
ATOM 875 N N . PRO A 1 109 ? 3.166 -2.743 -1.375 1.00 83.12 109 PRO A N 1
ATOM 876 C CA . PRO A 1 109 ? 4.592 -2.848 -1.125 1.00 83.12 109 PRO A CA 1
ATOM 877 C C . PRO A 1 109 ? 5.159 -1.565 -0.514 1.00 83.12 109 PRO A C 1
ATOM 879 O O . PRO A 1 109 ? 4.657 -0.445 -0.678 1.00 83.12 109 PRO A O 1
ATOM 882 N N . THR A 1 110 ? 6.257 -1.724 0.215 1.00 81.38 110 THR A N 1
ATOM 883 C CA . THR A 1 110 ? 7.107 -0.597 0.593 1.00 81.38 110 THR A CA 1
ATOM 884 C C . THR A 1 110 ? 7.937 -0.142 -0.607 1.00 81.38 110 THR A C 1
ATOM 886 O O . THR A 1 110 ? 8.182 -0.898 -1.546 1.00 81.38 110 THR A O 1
ATOM 889 N N . LYS A 1 111 ? 8.445 1.095 -0.562 1.00 75.75 111 LYS A N 1
ATOM 890 C CA . LYS A 1 111 ? 9.346 1.601 -1.608 1.00 75.75 111 LYS A CA 1
ATOM 891 C C . LYS A 1 111 ? 10.589 0.718 -1.780 1.00 75.75 111 LYS A C 1
ATOM 893 O O . LYS A 1 111 ? 11.034 0.525 -2.903 1.00 75.75 111 LYS A O 1
ATOM 898 N N . LYS A 1 112 ? 11.127 0.181 -0.677 1.00 75.50 112 LYS A N 1
ATOM 899 C CA . LYS A 1 112 ? 12.279 -0.727 -0.703 1.00 75.50 112 LYS A CA 1
ATOM 900 C C . LYS A 1 112 ? 11.935 -2.023 -1.437 1.00 75.50 112 LYS A C 1
ATOM 902 O O . LYS A 1 112 ? 12.638 -2.378 -2.366 1.00 75.50 112 LYS A O 1
ATOM 907 N N . GLU A 1 113 ? 10.819 -2.657 -1.087 1.00 78.06 113 GLU A N 1
ATOM 908 C CA . GLU A 1 113 ? 10.377 -3.904 -1.728 1.00 78.06 113 GLU A CA 1
ATOM 909 C C . GLU A 1 113 ? 10.068 -3.724 -3.210 1.00 78.06 113 GLU A C 1
ATOM 911 O O . GLU A 1 113 ? 10.381 -4.603 -4.004 1.00 78.06 113 GLU A O 1
ATOM 916 N N . ARG A 1 114 ? 9.508 -2.572 -3.602 1.00 75.12 114 ARG A N 1
ATOM 917 C CA . ARG A 1 114 ? 9.310 -2.248 -5.017 1.00 75.12 114 ARG A CA 1
ATOM 918 C C . ARG A 1 114 ? 10.647 -2.146 -5.752 1.00 75.12 114 ARG A C 1
ATOM 920 O O . ARG A 1 114 ? 10.791 -2.721 -6.824 1.00 75.12 114 ARG A O 1
ATOM 927 N N . THR A 1 115 ? 11.628 -1.449 -5.178 1.00 73.88 115 THR A N 1
ATOM 928 C CA . THR A 1 115 ? 12.980 -1.376 -5.751 1.00 73.88 115 THR A CA 1
ATOM 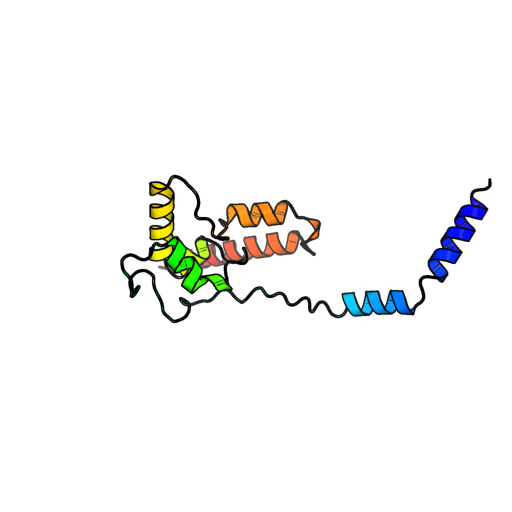929 C C . THR A 1 115 ? 13.629 -2.758 -5.828 1.00 73.88 115 THR A C 1
ATOM 931 O O . THR A 1 115 ? 14.155 -3.114 -6.876 1.00 73.88 115 THR A O 1
ATOM 934 N N . ASP A 1 116 ? 13.551 -3.556 -4.763 1.00 74.00 116 ASP A N 1
ATOM 935 C CA . ASP A 1 116 ? 14.122 -4.905 -4.719 1.00 74.00 116 ASP A CA 1
ATOM 936 C C . ASP A 1 116 ? 13.451 -5.832 -5.753 1.00 74.00 116 ASP A C 1
ATOM 938 O O . ASP A 1 116 ? 14.137 -6.604 -6.420 1.00 74.00 116 ASP A O 1
ATOM 942 N N . ALA A 1 117 ? 12.132 -5.720 -5.958 1.00 68.19 117 ALA A N 1
ATOM 943 C CA . ALA A 1 117 ? 11.403 -6.458 -6.991 1.00 68.19 117 ALA A CA 1
ATOM 944 C C . ALA A 1 117 ? 11.850 -6.074 -8.411 1.00 68.19 117 ALA A C 1
ATOM 946 O O . ALA A 1 117 ? 12.057 -6.954 -9.244 1.00 68.19 117 ALA A O 1
ATOM 947 N N . ILE A 1 118 ? 12.062 -4.779 -8.671 1.00 68.00 118 ILE A N 1
ATOM 948 C CA . ILE A 1 118 ? 12.584 -4.284 -9.954 1.00 68.00 118 ILE A CA 1
ATOM 949 C C . ILE A 1 118 ? 14.008 -4.805 -10.192 1.00 68.00 118 ILE A C 1
ATOM 951 O O . ILE A 1 118 ? 14.313 -5.296 -11.274 1.00 68.00 118 ILE A O 1
ATOM 955 N N . LEU A 1 119 ? 14.874 -4.745 -9.177 1.00 71.94 119 LEU A N 1
ATOM 956 C CA . LEU A 1 119 ? 16.262 -5.207 -9.278 1.00 71.94 119 LEU A CA 1
ATOM 957 C C . LEU A 1 119 ? 16.367 -6.729 -9.454 1.00 71.94 119 LEU A C 1
ATOM 959 O O . LEU A 1 119 ? 17.287 -7.207 -10.114 1.00 71.94 119 LEU A O 1
ATOM 963 N N . LYS A 1 120 ? 15.425 -7.494 -8.891 1.00 71.12 120 LYS A N 1
ATOM 964 C CA . LYS A 1 120 ? 15.358 -8.956 -9.027 1.00 71.12 120 LYS A CA 1
ATOM 965 C C . LYS A 1 120 ? 14.833 -9.409 -10.398 1.00 71.12 120 LYS A C 1
ATOM 967 O O . LYS A 1 120 ? 15.067 -10.555 -10.774 1.00 71.12 120 LYS A O 1
ATOM 972 N N . ALA A 1 121 ? 14.175 -8.527 -11.154 1.00 61.22 121 ALA A N 1
ATOM 973 C CA . ALA A 1 121 ? 13.674 -8.778 -12.507 1.00 61.22 121 ALA A CA 1
ATOM 974 C C . ALA A 1 121 ? 14.385 -7.893 -13.562 1.00 61.22 121 ALA A C 1
ATOM 976 O O . ALA A 1 121 ? 13.740 -7.069 -14.216 1.00 61.22 121 ALA A O 1
ATOM 977 N N . PRO A 1 122 ? 15.707 -8.054 -13.774 1.00 53.50 122 PRO A N 1
ATOM 978 C CA . PRO A 1 122 ? 16.498 -7.159 -14.626 1.00 53.50 122 PRO A CA 1
ATO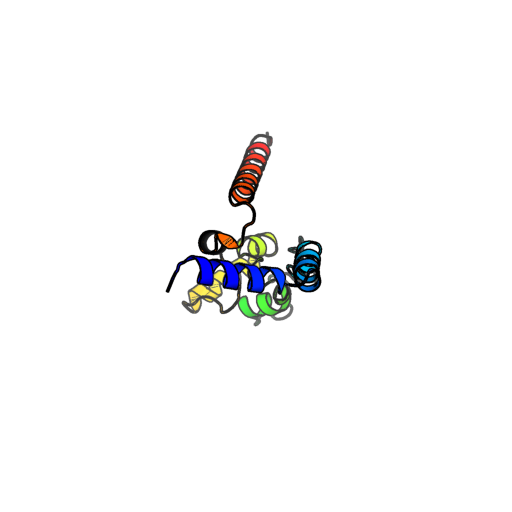M 979 C C . PRO A 1 122 ? 16.091 -7.174 -16.110 1.00 53.50 122 PRO A C 1
ATOM 981 O O . PRO A 1 122 ? 16.322 -6.192 -16.807 1.00 53.50 122 PRO A O 1
ATOM 984 N N . ASN A 1 123 ? 15.431 -8.234 -16.588 1.00 53.03 123 ASN A N 1
ATOM 985 C CA . ASN A 1 123 ? 15.021 -8.369 -17.993 1.00 53.03 123 ASN A CA 1
ATOM 986 C C . ASN A 1 123 ? 13.690 -7.662 -18.326 1.00 53.03 123 ASN A C 1
ATOM 988 O O . ASN A 1 123 ? 13.309 -7.615 -19.491 1.00 53.03 123 ASN A O 1
ATOM 992 N N . ALA A 1 124 ? 12.971 -7.126 -17.331 1.00 52.50 124 ALA A N 1
ATOM 993 C CA . ALA A 1 124 ? 11.712 -6.398 -17.534 1.00 52.50 124 ALA A CA 1
ATOM 994 C C . ALA A 1 124 ? 11.910 -4.882 -17.722 1.00 52.50 124 ALA A C 1
ATOM 996 O O . ALA A 1 124 ? 10.948 -4.149 -17.945 1.00 52.50 124 ALA A O 1
ATOM 997 N N . VAL A 1 125 ? 13.150 -4.393 -17.615 1.00 49.25 125 VAL A N 1
ATOM 998 C CA . VAL A 1 125 ? 13.477 -2.971 -17.725 1.00 49.25 125 VAL A CA 1
ATOM 999 C C . VAL A 1 125 ? 14.321 -2.771 -18.979 1.00 49.25 125 VAL A C 1
ATOM 1001 O O . VAL A 1 125 ? 15.497 -3.114 -18.997 1.00 49.25 125 VAL A O 1
ATOM 1004 N N . ALA A 1 126 ? 13.720 -2.203 -20.028 1.00 54.66 126 ALA A N 1
ATOM 1005 C CA . ALA A 1 126 ? 14.385 -1.945 -21.310 1.00 54.66 126 ALA A CA 1
ATOM 1006 C C . ALA A 1 126 ? 15.632 -1.034 -21.200 1.00 54.66 126 ALA A C 1
ATOM 1008 O O . ALA A 1 126 ? 16.473 -1.041 -22.092 1.00 54.66 126 ALA A O 1
ATOM 1009 N N . ASP A 1 127 ? 15.783 -0.278 -20.104 1.00 52.62 127 ASP A N 1
ATOM 1010 C CA . ASP A 1 127 ? 17.028 0.416 -19.756 1.00 52.62 127 ASP A CA 1
ATOM 1011 C C . ASP A 1 127 ? 17.163 0.576 -18.220 1.00 52.62 127 ASP A C 1
ATOM 1013 O O . ASP A 1 127 ? 16.537 1.463 -17.622 1.00 52.62 127 ASP A O 1
ATOM 1017 N N . PRO A 1 128 ? 18.004 -0.235 -17.552 1.00 51.50 128 PRO A N 1
ATOM 1018 C CA . PRO A 1 128 ? 18.305 -0.103 -16.124 1.00 51.50 128 PRO A CA 1
ATOM 1019 C C . PRO A 1 128 ? 18.859 1.283 -15.739 1.00 51.50 128 PRO A C 1
ATOM 1021 O O . PRO A 1 128 ? 18.647 1.761 -14.619 1.00 51.50 128 PRO A O 1
ATOM 1024 N N . PHE A 1 129 ? 19.528 1.975 -16.668 1.00 53.59 129 PHE A N 1
ATOM 1025 C CA . PHE A 1 129 ? 20.095 3.305 -16.448 1.00 53.59 129 PHE A CA 1
ATOM 1026 C C . PHE A 1 129 ? 19.059 4.425 -16.581 1.00 53.59 129 PHE A C 1
ATOM 1028 O O . PHE A 1 129 ? 19.282 5.518 -16.050 1.00 53.59 129 PHE A O 1
ATOM 1035 N N . ALA A 1 130 ? 17.920 4.196 -17.239 1.00 57.19 130 ALA A N 1
ATOM 1036 C CA . ALA A 1 130 ? 16.819 5.159 -17.282 1.00 57.19 130 ALA A CA 1
ATOM 1037 C C . ALA A 1 130 ? 16.145 5.290 -15.908 1.00 57.19 130 ALA A C 1
ATOM 1039 O O . ALA A 1 130 ? 15.886 6.402 -15.443 1.00 57.19 130 ALA A O 1
ATOM 1040 N N . VAL A 1 131 ? 15.954 4.169 -15.205 1.00 56.72 131 VAL A N 1
ATOM 1041 C CA . VAL A 1 131 ? 15.384 4.150 -13.847 1.00 56.72 131 VAL A CA 1
ATOM 1042 C C . VAL A 1 131 ? 16.330 4.825 -12.850 1.00 56.72 131 VAL A C 1
ATOM 1044 O O . VAL A 1 131 ? 15.903 5.675 -12.067 1.00 56.72 131 VAL A O 1
ATOM 1047 N N . ALA A 1 132 ? 17.633 4.532 -12.920 1.00 59.84 132 ALA A N 1
ATOM 1048 C CA . ALA A 1 132 ? 18.638 5.190 -12.084 1.00 59.84 132 ALA A CA 1
ATOM 1049 C C . ALA A 1 132 ? 18.711 6.710 -12.339 1.00 59.84 132 ALA A C 1
ATOM 1051 O O . ALA A 1 132 ? 18.786 7.500 -11.391 1.00 59.84 132 ALA A O 1
ATOM 1052 N N . ARG A 1 133 ? 18.618 7.140 -13.607 1.00 58.16 133 ARG A N 1
ATOM 1053 C CA . ARG A 1 133 ? 18.556 8.562 -13.982 1.00 58.16 133 ARG A CA 1
ATOM 1054 C C . ARG A 1 133 ? 17.281 9.241 -13.478 1.00 58.16 133 ARG A C 1
ATOM 1056 O O . ARG A 1 133 ? 17.378 10.336 -12.929 1.00 58.16 133 ARG A O 1
ATOM 1063 N N . ALA A 1 134 ? 16.119 8.594 -13.571 1.00 58.69 134 ALA A N 1
ATOM 1064 C CA . ALA A 1 134 ? 14.857 9.125 -13.050 1.00 58.69 134 ALA A CA 1
ATOM 1065 C C . ALA A 1 134 ? 14.880 9.287 -11.518 1.00 58.69 134 ALA A C 1
ATOM 1067 O O . ALA A 1 134 ? 14.466 10.321 -10.989 1.00 58.69 134 ALA A O 1
ATOM 1068 N N . ILE A 1 135 ? 15.436 8.307 -10.797 1.00 63.19 135 ILE A N 1
ATOM 1069 C CA . ILE A 1 135 ? 15.580 8.361 -9.334 1.00 63.19 135 ILE A CA 1
ATOM 1070 C C . ILE A 1 135 ? 16.529 9.496 -8.910 1.00 63.19 135 ILE A C 1
ATOM 1072 O O . ILE A 1 135 ? 16.232 10.224 -7.956 1.00 63.19 135 ILE A O 1
ATOM 1076 N N . ASN A 1 136 ? 17.647 9.685 -9.617 1.00 65.00 136 ASN A N 1
ATOM 1077 C CA . ASN A 1 136 ? 18.589 10.771 -9.330 1.00 65.00 136 ASN A CA 1
ATOM 1078 C C . ASN A 1 136 ? 18.036 12.155 -9.709 1.00 65.00 136 ASN A C 1
ATOM 1080 O O . ASN A 1 136 ? 18.225 13.110 -8.952 1.00 65.00 136 ASN A O 1
ATOM 1084 N N . ALA A 1 137 ? 17.293 12.267 -10.814 1.00 61.22 137 ALA A N 1
ATOM 1085 C CA . ALA A 1 137 ? 16.624 13.506 -11.212 1.00 61.22 137 ALA A CA 1
ATOM 1086 C C . ALA A 1 137 ? 15.590 13.961 -10.166 1.00 61.22 137 ALA A C 1
ATOM 1088 O O . ALA A 1 137 ? 15.533 15.142 -9.817 1.00 61.22 137 ALA A O 1
ATOM 1089 N N . GLU A 1 138 ? 14.830 13.025 -9.593 1.00 54.16 138 GLU A N 1
ATOM 1090 C CA . GLU A 1 138 ? 13.847 13.319 -8.545 1.00 54.16 138 GLU A CA 1
ATOM 1091 C C . GLU A 1 138 ? 14.508 13.733 -7.215 1.00 54.16 138 GLU A C 1
ATOM 1093 O O . GLU A 1 138 ? 14.034 14.637 -6.521 1.00 54.16 138 GLU A O 1
ATOM 1098 N N . ARG A 1 139 ? 15.668 13.150 -6.876 1.00 57.47 139 ARG A N 1
ATOM 1099 C CA . ARG A 1 139 ? 16.480 13.603 -5.731 1.00 57.47 139 ARG A CA 1
ATOM 1100 C C . ARG A 1 139 ? 16.998 15.031 -5.910 1.00 57.47 139 ARG A C 1
ATOM 1102 O O . ARG A 1 139 ? 16.954 15.796 -4.945 1.00 57.47 139 ARG A O 1
ATOM 1109 N N . GLY A 1 140 ? 17.439 15.392 -7.116 1.00 60.88 140 GLY A N 1
ATOM 1110 C CA . GLY A 1 140 ? 17.943 16.732 -7.441 1.00 60.88 140 GLY A CA 1
ATOM 1111 C C . GLY A 1 140 ? 16.873 17.829 -7.370 1.00 60.88 140 GLY A C 1
ATOM 1112 O O . GLY A 1 140 ? 17.132 18.927 -6.874 1.00 60.88 140 GLY A O 1
ATOM 1113 N N . ARG A 1 141 ? 15.635 17.532 -7.792 1.00 59.06 141 ARG A N 1
ATOM 1114 C CA . ARG A 1 141 ? 14.510 18.482 -7.683 1.00 59.06 141 ARG A CA 1
ATOM 1115 C C . ARG A 1 141 ? 14.155 18.797 -6.231 1.00 59.06 141 ARG A C 1
ATOM 1117 O O . ARG A 1 141 ? 13.959 19.958 -5.884 1.00 59.06 141 ARG A O 1
ATOM 1124 N N . ARG A 1 142 ? 14.149 17.783 -5.360 1.00 57.41 142 ARG A N 1
ATOM 1125 C CA . ARG A 1 142 ? 13.860 17.946 -3.923 1.00 57.41 142 ARG A CA 1
ATOM 1126 C C . ARG A 1 142 ? 14.936 18.735 -3.176 1.00 57.41 142 ARG A C 1
ATOM 1128 O O . ARG A 1 142 ? 14.610 19.474 -2.252 1.00 57.41 142 ARG A O 1
ATOM 1135 N N . SER A 1 143 ? 16.200 18.612 -3.582 1.00 58.41 143 SER A N 1
ATOM 1136 C CA . SER A 1 143 ? 17.298 19.393 -2.992 1.00 58.41 143 SER A CA 1
ATOM 1137 C C . SER A 1 143 ? 17.237 20.866 -3.411 1.00 58.41 143 SER A C 1
ATOM 1139 O O . SER A 1 143 ? 17.441 21.735 -2.569 1.00 58.41 143 SER A O 1
ATOM 1141 N N . ARG A 1 144 ? 16.851 21.171 -4.659 1.00 56.22 144 ARG A N 1
ATOM 1142 C CA . ARG A 1 144 ? 16.608 22.561 -5.094 1.00 56.22 144 ARG A CA 1
ATOM 1143 C C . ARG A 1 144 ? 15.353 23.186 -4.482 1.00 56.22 144 ARG A C 1
ATOM 1145 O O . ARG A 1 144 ? 15.374 24.372 -4.181 1.00 56.22 144 ARG A O 1
ATOM 1152 N N . ALA A 1 145 ? 14.291 22.409 -4.257 1.00 57.31 145 ALA A N 1
ATOM 1153 C CA . ALA A 1 145 ? 13.076 22.901 -3.601 1.00 57.31 145 ALA A CA 1
ATOM 1154 C C . ALA A 1 145 ? 13.312 23.278 -2.125 1.00 57.31 145 ALA A C 1
ATOM 1156 O O . ALA A 1 145 ? 12.754 24.262 -1.652 1.00 57.31 145 ALA A O 1
ATOM 1157 N N . LYS A 1 146 ? 14.190 22.551 -1.415 1.00 56.38 146 LYS A N 1
ATOM 1158 C CA . LYS A 1 146 ? 14.610 22.901 -0.045 1.00 56.38 146 LYS A CA 1
ATOM 1159 C C . LYS A 1 146 ? 15.572 24.091 0.034 1.00 56.38 146 LYS A C 1
ATOM 1161 O O . LYS A 1 146 ? 15.628 24.730 1.072 1.00 56.38 146 LYS A O 1
ATOM 1166 N N . ALA A 1 147 ? 16.313 24.387 -1.033 1.00 55.94 147 ALA A N 1
ATOM 1167 C CA . ALA A 1 147 ? 17.275 25.492 -1.069 1.00 55.94 147 ALA A CA 1
ATOM 1168 C C . ALA A 1 147 ? 16.650 26.858 -1.424 1.00 55.94 147 ALA A C 1
ATOM 1170 O O . ALA A 1 147 ? 17.369 27.850 -1.490 1.00 55.94 147 ALA A O 1
ATOM 1171 N N . LYS A 1 148 ? 15.336 26.918 -1.693 1.00 51.06 148 LYS A N 1
ATOM 1172 C CA . LYS A 1 148 ? 14.629 28.136 -2.136 1.00 51.06 148 LYS A CA 1
ATOM 1173 C C . LYS A 1 148 ? 13.552 28.626 -1.155 1.00 51.06 148 LYS A C 1
ATOM 1175 O O . LYS A 1 148 ? 12.764 29.495 -1.513 1.00 51.06 148 LYS A O 1
ATOM 1180 N N . GLN A 1 149 ? 13.500 28.085 0.061 1.00 48.84 149 GLN A N 1
ATOM 1181 C CA . GLN A 1 149 ? 12.697 28.669 1.139 1.00 48.84 149 GLN A CA 1
ATOM 1182 C C . GLN A 1 149 ? 13.610 29.571 1.990 1.00 48.84 149 GLN A C 1
ATOM 1184 O O . GLN A 1 149 ? 14.597 29.042 2.503 1.00 48.84 149 GLN A O 1
ATOM 1189 N N . PRO A 1 150 ? 13.356 30.896 2.053 1.00 53.53 150 PRO A N 1
ATOM 1190 C CA . PRO A 1 150 ? 14.078 31.813 2.936 1.00 53.53 150 PRO A CA 1
ATOM 1191 C C . PRO A 1 150 ? 13.777 31.543 4.414 1.00 53.53 150 PRO A C 1
ATOM 1193 O O . PRO A 1 150 ? 12.657 31.063 4.712 1.00 53.53 150 PRO A O 1
#

Radius of gyration: 24.39 Å; chains: 1; bounding box: 48×70×61 Å

Sequence (150 aa):
MKNDDLRAKIHTKVDELSDQRLSELWAFLANPQAPSTTKPIPTEPPGGQLYENRSDRAETAPEFIQRVYGEWLDGTFTRVDLRNLDAKAAAGLHNWEKNHRQRAKINLPTKKERTDAILKAPNAVADPFAVARAINAERGRRSRAKAKQP

Secondary structure (DSSP, 8-state):
--HHHHHHHHHHHHHTS-HHHHHHHHHHHH--------PPPPSS-GGG--GGG-S-SSS-HHHHHHHHHGGGTTTTS-HHHHHHH-HHHHHHHHHHHHHHTS--SS----HHHHHHHHHH-GGG-S-HHHHHHHHHHHHHHHHHHHTT--

Foldseek 3Di:
DDVVVVVVVVVVVVPVCDPVVVVVVVVCVVPVPPVPLQDPLDPEFQVNDEPVPDPDPPDALLRVCCVRVVSNLPLPAALVSCCNHHVPSSVRQVVVCVVVVHHRPTSHHHPVVSVVVCVVCVVVDPDPVVVVVVVVVVVVVVVVVVVPDD

Organism: NCBI:txid349221

pLDDT: mean 71.41, std 14.67, range [45.69, 92.0]